Protein AF-A0A853K6X9-F1 (afdb_monomer_lite)

pLDDT: mean 86.16, std 11.45, range [42.16, 96.5]

Radius of gyration: 13.15 Å; chains: 1; bounding box: 27×31×33 Å

Secondary structure (DSSP, 8-state):
-HHHHHHHHHHHHHHHHHHHHTTHHHHHTS-HHHHHHHHHHHHHHHHHHHHHTTSSSSPPPPP-TTTS-HHHHHHHHHHHHS-TT--

Structure (mmCIF, N/CA/C/O backbone):
data_AF-A0A853K6X9-F1
#
_entry.id   AF-A0A853K6X9-F1
#
loop_
_atom_site.group_PDB
_atom_site.id
_atom_site.type_symbol
_atom_site.label_atom_id
_atom_site.label_alt_id
_atom_site.label_comp_id
_atom_site.label_asym_id
_atom_site.label_entity_id
_atom_site.label_seq_id
_atom_site.pdbx_PDB_ins_code
_atom_site.Cartn_x
_atom_site.Cartn_y
_atom_site.Cartn_z
_atom_site.occupancy
_atom_site.B_iso_or_equiv
_atom_site.auth_seq_id
_atom_site.auth_comp_id
_atom_site.auth_asym_id
_atom_site.auth_atom_id
_atom_site.pdbx_PDB_model_num
ATOM 1 N N . MET A 1 1 ? -11.892 -6.245 8.737 1.00 61.22 1 MET A N 1
ATOM 2 C CA . MET A 1 1 ? -12.440 -4.890 8.497 1.00 61.22 1 MET A CA 1
ATOM 3 C C . MET A 1 1 ? -11.311 -3.874 8.586 1.00 61.22 1 MET A C 1
ATOM 5 O O . MET A 1 1 ? -11.083 -3.141 7.637 1.00 61.22 1 MET A O 1
ATOM 9 N N . ASP A 1 2 ? -10.532 -3.967 9.655 1.00 75.00 2 ASP A N 1
ATOM 10 C CA . ASP A 1 2 ? -9.391 -3.122 10.014 1.00 75.00 2 ASP A CA 1
ATOM 11 C C . ASP A 1 2 ? -8.334 -2.988 8.902 1.00 75.00 2 ASP A C 1
ATOM 13 O O . ASP A 1 2 ? -8.030 -1.878 8.474 1.00 75.00 2 ASP A O 1
ATOM 17 N N . GLN A 1 3 ? -7.893 -4.104 8.307 1.00 75.75 3 GLN A N 1
ATOM 18 C CA . GLN A 1 3 ? -6.946 -4.086 7.179 1.00 75.75 3 GLN A CA 1
ATOM 19 C C . GLN A 1 3 ? -7.467 -3.363 5.935 1.00 75.75 3 GLN A C 1
ATOM 21 O O . GLN A 1 3 ? -6.700 -2.706 5.232 1.00 75.75 3 GLN A O 1
ATOM 26 N N . LYS A 1 4 ? -8.777 -3.431 5.666 1.00 83.62 4 LYS A N 1
ATOM 27 C CA . LYS A 1 4 ? -9.367 -2.729 4.519 1.00 83.62 4 LYS A CA 1
ATOM 28 C C . LYS A 1 4 ? -9.303 -1.209 4.709 1.00 83.62 4 LYS A C 1
ATOM 30 O O . LYS A 1 4 ? -9.102 -0.500 3.728 1.00 83.62 4 LYS A O 1
ATOM 35 N N . LEU A 1 5 ? -9.420 -0.720 5.949 1.00 86.12 5 LEU A N 1
ATOM 36 C CA . LEU A 1 5 ? -9.361 0.710 6.259 1.00 86.12 5 LEU A CA 1
ATOM 37 C C . LEU A 1 5 ? -7.945 1.276 6.085 1.00 86.12 5 LEU A C 1
ATOM 39 O O . LEU A 1 5 ? -7.775 2.254 5.359 1.00 86.12 5 LEU A O 1
ATOM 43 N N . SER A 1 6 ? -6.928 0.647 6.684 1.00 86.56 6 SER A N 1
ATOM 44 C CA . SER A 1 6 ? -5.531 1.100 6.564 1.00 86.56 6 SER A CA 1
ATOM 45 C C . SER A 1 6 ? -5.075 1.145 5.105 1.00 86.56 6 SER A C 1
ATOM 47 O O . SER A 1 6 ? -4.504 2.135 4.652 1.00 86.56 6 SER A O 1
ATOM 49 N N . VAL A 1 7 ? 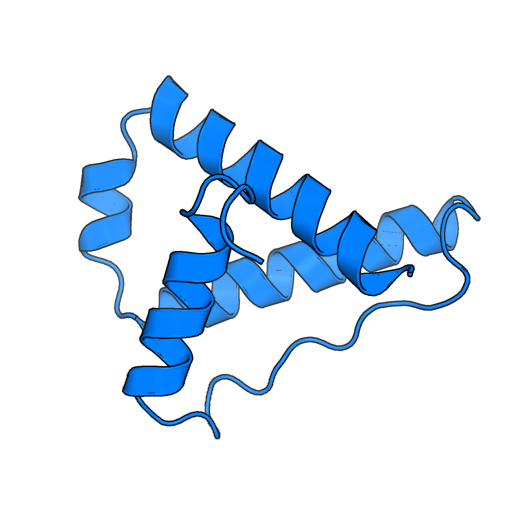-5.412 0.108 4.336 1.00 86.88 7 VAL A N 1
ATOM 50 C CA . VAL A 1 7 ? -5.149 0.045 2.894 1.00 86.88 7 VAL A CA 1
ATOM 51 C C . VAL A 1 7 ? -5.858 1.167 2.131 1.00 86.88 7 VAL A C 1
ATOM 53 O O . VAL A 1 7 ? -5.242 1.792 1.270 1.00 86.88 7 VAL A O 1
ATOM 56 N N . ALA A 1 8 ? -7.136 1.435 2.416 1.00 87.62 8 ALA A N 1
ATOM 57 C CA . ALA A 1 8 ? -7.891 2.485 1.728 1.00 87.62 8 ALA A CA 1
ATOM 58 C C . ALA A 1 8 ? -7.304 3.885 1.982 1.00 87.62 8 ALA A C 1
ATOM 60 O O . ALA A 1 8 ? -7.243 4.713 1.068 1.00 87.62 8 ALA A O 1
ATOM 61 N N . ILE A 1 9 ? -6.819 4.134 3.201 1.00 88.25 9 ILE A N 1
ATOM 62 C CA . ILE A 1 9 ? -6.132 5.379 3.561 1.00 88.25 9 ILE A CA 1
ATOM 63 C C . ILE A 1 9 ? -4.812 5.499 2.796 1.00 88.25 9 ILE A C 1
ATOM 65 O O . ILE A 1 9 ? -4.592 6.506 2.124 1.00 88.25 9 ILE A O 1
ATOM 69 N N . VAL A 1 10 ? -3.968 4.461 2.821 1.00 90.38 10 VAL A N 1
ATOM 70 C CA . VAL A 1 10 ? -2.695 4.454 2.079 1.00 90.38 10 VAL A CA 1
ATOM 71 C C . VAL A 1 10 ? -2.917 4.656 0.586 1.00 90.38 10 VAL A C 1
ATOM 73 O O . VAL A 1 10 ? -2.229 5.469 -0.023 1.00 90.38 10 VAL A O 1
ATOM 76 N N . ARG A 1 11 ? -3.915 3.989 -0.002 1.00 89.19 11 ARG A N 1
ATOM 77 C CA . ARG A 1 11 ? -4.306 4.176 -1.406 1.00 89.19 11 ARG A CA 1
ATOM 78 C C . ARG A 1 11 ? -4.647 5.637 -1.710 1.00 89.19 11 ARG A C 1
ATOM 80 O O . ARG A 1 11 ? -4.217 6.170 -2.730 1.00 89.19 11 ARG A O 1
ATOM 87 N N . SER A 1 12 ? -5.415 6.277 -0.832 1.00 87.44 12 SER A N 1
ATOM 88 C CA . SER A 1 12 ? -5.831 7.674 -1.000 1.00 87.44 12 SER A CA 1
ATOM 89 C C . SER A 1 12 ? -4.634 8.627 -0.937 1.00 87.44 12 SER A C 1
ATOM 91 O O . SER A 1 12 ? -4.492 9.480 -1.808 1.00 87.44 12 SER A O 1
ATOM 93 N N . ILE A 1 13 ? -3.735 8.429 0.034 1.00 86.88 13 ILE A N 1
ATOM 94 C CA . ILE A 1 13 ? -2.496 9.210 0.180 1.00 86.88 13 ILE A CA 1
ATOM 95 C C . ILE A 1 13 ? -1.580 9.008 -1.029 1.00 86.88 13 ILE A C 1
ATOM 97 O O . ILE A 1 13 ? -1.080 9.977 -1.593 1.00 86.88 13 ILE A O 1
ATOM 101 N N . TYR A 1 14 ? -1.379 7.757 -1.445 1.00 86.81 14 TYR A N 1
ATOM 102 C CA . TYR A 1 14 ? -0.553 7.416 -2.597 1.00 86.81 14 TYR A CA 1
ATOM 103 C C . TYR A 1 14 ? -1.036 8.148 -3.850 1.00 86.81 14 TYR A C 1
ATOM 105 O O . TYR A 1 14 ? -0.264 8.867 -4.475 1.00 86.81 14 TYR A O 1
ATOM 113 N N . ARG A 1 15 ? -2.328 8.052 -4.176 1.00 84.38 15 ARG A N 1
ATOM 114 C CA . ARG A 1 15 ? -2.913 8.743 -5.334 1.00 84.38 15 ARG A CA 1
ATOM 115 C C . ARG A 1 15 ? -2.745 10.254 -5.269 1.00 84.38 15 ARG A C 1
ATOM 117 O O . ARG A 1 15 ? -2.398 10.865 -6.277 1.00 84.38 15 ARG A O 1
ATOM 124 N N . ASP A 1 16 ? -2.978 10.841 -4.100 1.00 85.06 16 ASP A N 1
ATOM 125 C CA . ASP A 1 16 ? -2.843 12.278 -3.888 1.00 85.06 16 ASP A CA 1
ATOM 126 C C . ASP A 1 16 ? -1.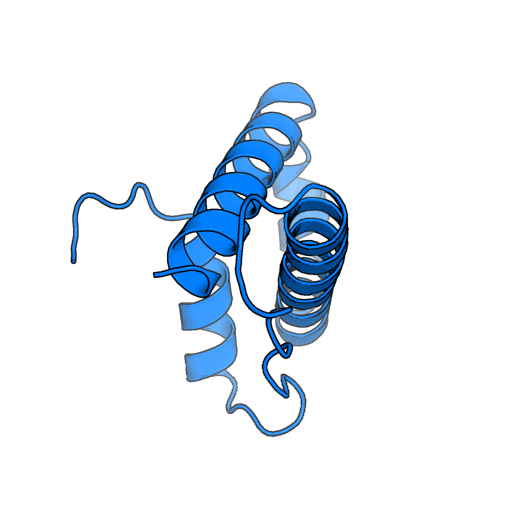399 12.745 -4.130 1.00 85.06 16 ASP A C 1
ATOM 128 O O . ASP A 1 16 ? -1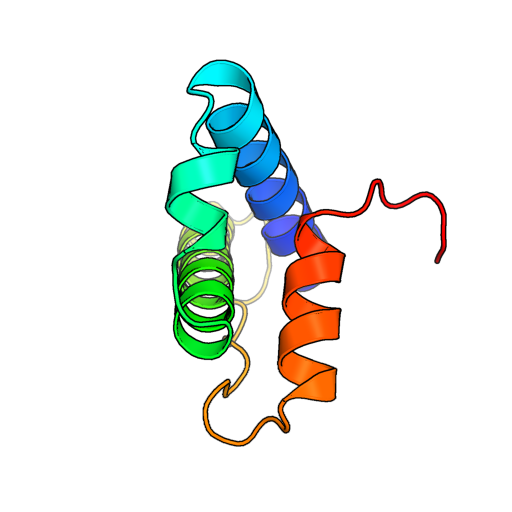.173 13.664 -4.913 1.00 85.06 16 ASP A O 1
ATOM 132 N N . ILE A 1 17 ? -0.411 12.051 -3.555 1.00 81.75 17 ILE A N 1
ATOM 133 C CA . ILE A 1 17 ? 1.014 12.362 -3.736 1.00 81.75 17 ILE A CA 1
ATOM 134 C C . ILE A 1 17 ? 1.430 12.210 -5.201 1.00 81.75 17 ILE A C 1
ATOM 136 O O . ILE A 1 17 ? 2.070 13.098 -5.766 1.00 81.75 17 ILE A O 1
ATOM 140 N N . MET A 1 18 ? 1.065 11.091 -5.823 1.00 81.38 18 MET A N 1
ATOM 141 C CA . MET A 1 18 ? 1.457 10.787 -7.196 1.00 81.38 18 MET A CA 1
ATOM 142 C C . MET A 1 18 ? 0.874 11.814 -8.171 1.00 81.38 18 MET A C 1
ATOM 144 O O . MET A 1 18 ? 1.622 12.418 -8.940 1.00 81.38 18 MET A O 1
ATOM 148 N N . SER A 1 19 ? -0.420 12.118 -8.029 1.00 79.31 19 SER A N 1
ATOM 149 C CA . SER A 1 19 ? -1.121 13.098 -8.858 1.00 79.31 19 SER A CA 1
ATOM 150 C C . SER A 1 19 ? -0.645 14.535 -8.628 1.00 79.31 19 SER A C 1
ATOM 152 O O . SER A 1 19 ? -0.425 15.260 -9.597 1.00 79.31 19 SER A O 1
ATOM 154 N N . ARG A 1 20 ? -0.471 14.973 -7.372 1.00 79.94 20 ARG A N 1
ATOM 155 C CA . ARG A 1 20 ? -0.107 16.369 -7.067 1.00 79.94 20 ARG A CA 1
ATOM 156 C C . ARG A 1 20 ? 1.327 16.707 -7.429 1.00 79.94 20 ARG A C 1
ATOM 158 O O . ARG A 1 20 ? 1.593 17.831 -7.845 1.00 79.94 20 ARG A O 1
ATOM 165 N N . TYR A 1 21 ? 2.244 15.767 -7.229 1.00 79.12 21 TYR A N 1
ATOM 166 C CA . TYR A 1 21 ? 3.674 16.017 -7.394 1.00 79.12 21 TYR A CA 1
ATOM 167 C C . TYR A 1 21 ? 4.239 15.438 -8.695 1.00 79.12 21 TYR A C 1
ATOM 169 O O . TYR A 1 21 ? 5.441 15.547 -8.929 1.00 79.12 21 TYR A O 1
ATOM 177 N N . GLY A 1 22 ? 3.401 14.828 -9.544 1.00 74.38 22 GLY A N 1
ATOM 178 C CA . GLY A 1 22 ? 3.829 14.226 -10.810 1.00 74.38 22 GLY A CA 1
ATOM 179 C C . GLY A 1 22 ? 4.888 13.139 -10.615 1.00 74.38 22 GLY A C 1
ATOM 180 O O . GLY A 1 22 ? 5.748 12.932 -11.472 1.00 74.38 22 GLY A O 1
ATOM 181 N N . LEU A 1 23 ? 4.863 12.466 -9.460 1.00 78.88 23 LEU A N 1
ATOM 182 C CA . LEU A 1 23 ? 5.867 11.470 -9.086 1.00 78.88 23 LEU A CA 1
ATOM 183 C C . LEU A 1 23 ? 5.657 10.129 -9.793 1.00 78.88 23 LEU A C 1
ATOM 185 O O . LEU A 1 23 ? 6.495 9.240 -9.646 1.00 78.88 23 LEU A O 1
ATOM 189 N N . ASP A 1 24 ? 4.606 10.004 -10.607 1.00 76.75 24 ASP A N 1
ATOM 190 C CA . ASP A 1 24 ? 4.311 8.846 -11.452 1.00 76.75 24 ASP A CA 1
ATOM 191 C C . ASP A 1 24 ? 5.554 8.346 -12.189 1.00 76.75 24 ASP A C 1
ATOM 193 O O . ASP A 1 24 ? 5.938 7.188 -12.040 1.00 76.75 24 ASP A O 1
ATOM 197 N N . GLY A 1 25 ? 6.255 9.231 -12.902 1.00 72.94 25 GLY A N 1
ATOM 198 C CA . GLY A 1 25 ? 7.444 8.858 -13.672 1.00 72.94 25 GLY A CA 1
ATOM 199 C C . GLY A 1 25 ? 8.610 8.370 -12.807 1.00 72.94 25 GLY A C 1
ATOM 200 O O . GLY A 1 25 ? 9.276 7.398 -13.161 1.00 72.94 25 GLY A O 1
ATOM 201 N N . TYR A 1 26 ? 8.848 9.003 -11.654 1.00 77.88 26 TYR A N 1
ATOM 202 C CA . TYR A 1 26 ? 9.903 8.575 -10.731 1.00 77.88 26 TYR A CA 1
ATOM 203 C C . TYR A 1 26 ? 9.574 7.215 -10.122 1.00 77.88 26 TYR A C 1
ATOM 205 O O . TYR A 1 26 ? 10.404 6.305 -10.124 1.00 77.88 26 TYR A O 1
ATOM 213 N N . PHE A 1 27 ? 8.338 7.061 -9.652 1.00 78.06 27 PHE A N 1
ATOM 214 C CA . PHE A 1 27 ? 7.898 5.833 -9.025 1.00 78.06 27 PHE A CA 1
ATOM 215 C C . PHE A 1 27 ? 7.930 4.689 -10.028 1.00 78.06 27 PHE A C 1
ATOM 217 O O . PHE A 1 27 ? 8.420 3.630 -9.669 1.00 78.06 27 PHE A O 1
ATOM 224 N N . GLN A 1 28 ? 7.527 4.885 -11.292 1.00 76.44 28 GLN A N 1
ATOM 225 C CA . GLN A 1 28 ? 7.580 3.845 -12.329 1.00 76.44 28 GLN A CA 1
ATOM 226 C C . GLN A 1 28 ? 8.969 3.206 -12.490 1.00 76.44 28 GLN A C 1
ATOM 228 O O . GLN A 1 28 ? 9.039 1.997 -12.710 1.00 76.44 28 GLN A O 1
ATOM 233 N N . ASN A 1 29 ? 10.052 3.952 -12.257 1.00 84.69 29 ASN A N 1
ATOM 234 C CA . ASN A 1 29 ? 11.425 3.448 -12.364 1.00 84.69 29 ASN A CA 1
ATOM 235 C C . ASN A 1 29 ? 11.908 2.646 -11.141 1.00 84.69 29 ASN A C 1
ATOM 237 O O . ASN A 1 29 ? 12.964 2.016 -11.196 1.00 84.69 29 ASN A O 1
ATOM 241 N N . ILE A 1 30 ? 11.157 2.640 -10.037 1.00 88.94 30 ILE A N 1
ATOM 242 C CA . ILE A 1 30 ? 11.482 1.828 -8.859 1.00 88.94 30 ILE A CA 1
ATOM 243 C C . ILE A 1 30 ? 11.202 0.343 -9.174 1.00 88.94 30 ILE A C 1
ATOM 245 O O . ILE A 1 30 ? 10.139 0.025 -9.724 1.00 88.94 30 ILE A O 1
ATOM 249 N N . PRO A 1 31 ? 12.095 -0.595 -8.794 1.00 92.50 31 PRO A N 1
ATOM 250 C CA . PRO A 1 31 ? 11.843 -2.025 -8.948 1.00 92.50 31 PRO A CA 1
ATOM 251 C C . PRO A 1 31 ? 10.513 -2.453 -8.297 1.00 92.50 31 PRO A C 1
ATOM 253 O O . PRO A 1 31 ? 10.221 -2.002 -7.186 1.00 92.50 31 PRO A O 1
ATOM 256 N N . PRO A 1 32 ? 9.718 -3.348 -8.919 1.00 92.06 32 PRO A N 1
ATOM 257 C CA . PRO A 1 32 ? 8.398 -3.735 -8.412 1.00 92.06 32 PRO A CA 1
ATOM 258 C C . PRO A 1 32 ? 8.392 -4.176 -6.944 1.00 92.06 32 PRO A C 1
ATOM 260 O O . PRO A 1 32 ? 7.624 -3.647 -6.146 1.00 92.06 32 PRO A O 1
ATOM 263 N N . ARG A 1 33 ? 9.312 -5.058 -6.538 1.00 94.38 33 ARG A N 1
ATOM 264 C CA . ARG A 1 33 ? 9.405 -5.495 -5.133 1.00 94.38 33 ARG A CA 1
ATOM 265 C C . ARG A 1 33 ? 9.663 -4.340 -4.169 1.00 94.38 33 ARG A C 1
ATOM 267 O O . ARG A 1 33 ? 9.056 -4.278 -3.106 1.00 94.38 33 ARG A O 1
ATOM 274 N N . SER A 1 34 ? 10.503 -3.383 -4.554 1.00 93.56 34 SER A N 1
ATOM 275 C CA . SER A 1 34 ? 10.751 -2.194 -3.737 1.00 93.56 34 SER A CA 1
ATOM 276 C C . SER A 1 34 ? 9.497 -1.322 -3.614 1.00 93.56 34 SER A C 1
ATOM 278 O O . SER A 1 34 ? 9.207 -0.850 -2.518 1.00 93.56 34 SER A O 1
ATOM 280 N N . LYS A 1 35 ? 8.714 -1.158 -4.692 1.00 91.56 35 LYS A N 1
ATOM 281 C CA . LYS A 1 35 ? 7.419 -0.450 -4.647 1.00 91.56 35 LYS A CA 1
ATOM 282 C C . LYS A 1 35 ? 6.440 -1.128 -3.693 1.00 91.56 35 LYS A C 1
ATOM 284 O O . LYS A 1 35 ? 5.888 -0.464 -2.822 1.00 91.56 35 LYS A O 1
ATOM 289 N N . ALA A 1 36 ? 6.243 -2.437 -3.849 1.00 93.00 36 ALA A N 1
ATOM 290 C CA . ALA A 1 36 ? 5.336 -3.206 -3.004 1.00 93.00 36 ALA A CA 1
ATOM 291 C C . ALA A 1 36 ? 5.749 -3.119 -1.529 1.00 93.00 36 ALA A C 1
ATOM 293 O O . ALA A 1 36 ? 4.908 -2.846 -0.682 1.00 93.00 36 ALA A O 1
ATOM 294 N N . ARG A 1 37 ? 7.051 -3.228 -1.227 1.00 94.06 37 ARG A N 1
ATOM 295 C CA . ARG A 1 37 ? 7.561 -3.087 0.143 1.00 94.06 37 ARG A CA 1
ATOM 296 C C . ARG A 1 37 ? 7.243 -1.716 0.740 1.00 94.06 37 ARG A C 1
ATOM 298 O O . ARG A 1 37 ? 6.767 -1.657 1.865 1.00 94.06 37 ARG A O 1
ATOM 305 N N . ILE A 1 38 ? 7.456 -0.631 -0.010 1.00 91.81 38 ILE A N 1
ATOM 306 C CA . ILE A 1 38 ? 7.119 0.730 0.445 1.00 91.81 38 ILE A CA 1
ATOM 307 C C . ILE A 1 38 ? 5.630 0.829 0.797 1.00 91.81 38 ILE A C 1
ATOM 309 O O . ILE A 1 38 ? 5.284 1.335 1.863 1.00 91.81 38 ILE A O 1
ATOM 313 N N . LEU A 1 39 ? 4.759 0.321 -0.078 1.00 92.19 39 LEU A N 1
ATOM 314 C CA . LEU A 1 39 ? 3.311 0.372 0.117 1.00 92.19 39 LEU A CA 1
ATOM 315 C C . LEU A 1 39 ? 2.869 -0.455 1.334 1.00 92.19 39 LEU A C 1
ATOM 317 O O . LEU A 1 39 ? 2.085 0.037 2.143 1.00 92.19 39 LEU A O 1
ATOM 321 N N . GLU A 1 40 ? 3.412 -1.661 1.522 1.00 94.00 40 GLU A N 1
ATOM 322 C CA . GLU A 1 40 ? 3.138 -2.487 2.707 1.00 94.00 40 GLU A CA 1
ATOM 323 C C . GLU A 1 40 ? 3.632 -1.826 3.999 1.00 94.00 40 GLU A C 1
ATOM 325 O O . GLU A 1 40 ? 2.903 -1.792 4.990 1.00 94.00 40 GLU A O 1
ATOM 330 N N . THR A 1 41 ? 4.823 -1.220 3.987 1.00 94.19 41 THR A N 1
ATOM 331 C CA . THR A 1 41 ? 5.327 -0.449 5.132 1.00 94.19 41 THR A CA 1
ATOM 332 C C . THR A 1 41 ? 4.396 0.713 5.474 1.00 94.19 41 THR A C 1
ATOM 334 O O . THR A 1 41 ? 4.120 0.958 6.645 1.00 94.19 41 THR A O 1
ATOM 337 N N . TRP A 1 42 ? 3.864 1.425 4.478 1.00 93.88 42 TRP A N 1
ATOM 338 C CA . TRP A 1 42 ? 2.898 2.497 4.729 1.00 93.88 42 TRP A CA 1
ATOM 339 C C . TRP A 1 42 ? 1.595 1.969 5.332 1.00 93.88 42 TRP A C 1
ATOM 341 O O . TRP A 1 42 ? 1.050 2.603 6.234 1.00 93.88 42 TRP A O 1
ATOM 351 N N . VAL A 1 43 ? 1.108 0.807 4.881 1.00 94.06 43 VAL A N 1
ATOM 352 C CA . VAL A 1 43 ? -0.082 0.162 5.464 1.00 94.06 43 VAL A CA 1
ATOM 353 C C . VAL A 1 43 ? 0.150 -0.171 6.928 1.00 94.06 43 VAL A C 1
ATOM 355 O O . VAL A 1 43 ? -0.708 0.146 7.755 1.00 94.06 43 VAL A O 1
ATOM 358 N N . GLN A 1 44 ? 1.307 -0.746 7.253 1.00 95.00 44 GLN A N 1
ATOM 359 C CA . GLN A 1 44 ? 1.677 -1.058 8.627 1.00 95.00 44 GLN A CA 1
ATOM 360 C C . GLN A 1 44 ? 1.709 0.209 9.491 1.00 95.00 44 GLN A C 1
ATOM 362 O O . GLN A 1 44 ? 0.975 0.275 10.476 1.00 95.00 44 GLN A O 1
ATOM 367 N N . LEU A 1 45 ? 2.448 1.246 9.076 1.00 95.00 45 LEU A N 1
ATOM 368 C CA . LEU A 1 45 ? 2.557 2.517 9.807 1.00 95.00 45 LEU A CA 1
ATOM 369 C C . LEU A 1 45 ? 1.189 3.168 10.056 1.00 95.00 45 LEU A C 1
ATOM 371 O O . LEU A 1 45 ? 0.885 3.583 11.172 1.00 95.00 45 LEU A O 1
ATOM 375 N N . VAL A 1 46 ? 0.329 3.224 9.034 1.00 94.81 46 VAL A N 1
ATOM 376 C CA . VAL A 1 46 ? -1.033 3.756 9.187 1.00 94.81 46 VAL A CA 1
ATOM 377 C C . VAL A 1 46 ? -1.843 2.896 10.154 1.00 94.81 46 VAL A C 1
ATOM 379 O O . VAL A 1 46 ? -2.569 3.431 10.988 1.00 94.81 46 VAL A O 1
ATOM 382 N N . SER A 1 47 ? -1.736 1.569 10.071 1.00 94.88 47 SER A N 1
ATOM 383 C CA . SER A 1 47 ? -2.460 0.676 10.978 1.00 94.88 47 SER A CA 1
ATOM 384 C C . SER A 1 47 ? -2.013 0.827 12.437 1.00 94.88 47 SER A C 1
ATOM 386 O O . SER A 1 47 ? -2.862 0.822 13.324 1.00 94.88 47 SER A O 1
ATOM 388 N N . GLU A 1 48 ? -0.722 1.049 12.695 1.00 96.19 48 GLU A N 1
ATOM 389 C CA . GLU A 1 48 ? -0.201 1.303 14.041 1.00 96.19 48 GLU A CA 1
ATOM 390 C C . GLU A 1 48 ? -0.803 2.576 14.642 1.00 96.19 48 GLU A C 1
ATOM 392 O O . GLU A 1 48 ? -1.259 2.563 15.786 1.00 96.19 48 GLU A O 1
ATOM 397 N N . GLU A 1 49 ? -0.869 3.663 13.872 1.00 96.19 49 GLU A N 1
ATOM 398 C CA . GLU A 1 49 ? -1.470 4.921 14.332 1.00 96.19 49 GLU A CA 1
ATOM 399 C C . GLU A 1 49 ? -2.985 4.796 14.554 1.00 96.19 49 GLU A C 1
ATOM 401 O O . GLU A 1 49 ? -3.520 5.246 15.574 1.00 96.19 49 GLU A O 1
ATOM 406 N N . LEU A 1 50 ? -3.695 4.108 13.655 1.00 94.31 50 LEU A N 1
ATOM 407 C CA . LEU A 1 50 ? -5.124 3.836 13.828 1.00 94.31 50 LEU A CA 1
ATOM 408 C C . LEU A 1 50 ? -5.393 2.971 15.060 1.00 94.31 50 LEU A C 1
ATOM 410 O O . LEU A 1 50 ? -6.362 3.217 15.778 1.00 94.31 50 LEU A O 1
ATOM 414 N N . HIS A 1 51 ? -4.531 1.995 15.337 1.00 95.31 51 HIS A N 1
ATOM 415 C CA . HIS A 1 51 ? -4.657 1.154 16.516 1.00 95.31 51 HIS A CA 1
ATOM 416 C C . HIS A 1 51 ? -4.418 1.950 17.804 1.00 95.31 51 HIS A C 1
ATOM 418 O O . HIS A 1 51 ? -5.243 1.897 18.715 1.00 95.31 51 HIS A O 1
ATOM 424 N N . LYS A 1 52 ? -3.357 2.770 17.858 1.00 95.62 52 LYS A N 1
ATOM 425 C CA . LYS A 1 52 ? -3.077 3.667 18.998 1.00 95.62 52 LYS A CA 1
ATOM 426 C C . LYS A 1 52 ? -4.242 4.612 19.298 1.00 95.62 52 LYS A C 1
ATOM 428 O O . LYS A 1 52 ? -4.501 4.918 20.458 1.00 95.62 52 LYS A O 1
ATOM 433 N N . SER A 1 53 ? -4.948 5.063 18.261 1.00 94.75 53 SER A N 1
ATOM 434 C CA . SER A 1 53 ? -6.126 5.933 18.388 1.00 94.75 53 SER A CA 1
ATOM 435 C C . SER A 1 53 ? -7.436 5.190 18.708 1.00 94.75 53 SER A C 1
ATOM 437 O O . SER A 1 53 ? -8.466 5.831 18.905 1.00 94.75 53 SER A O 1
ATOM 439 N N . GLY A 1 54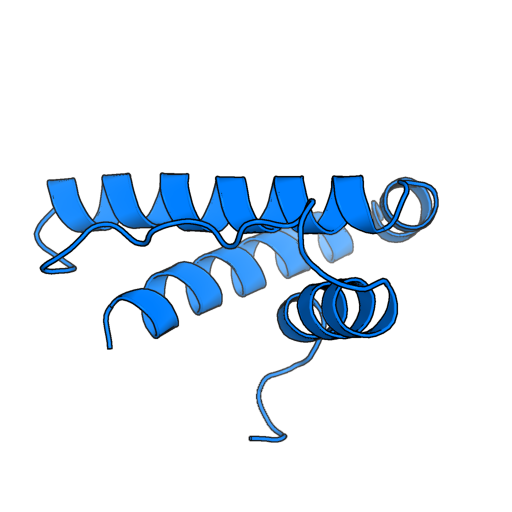 ? -7.415 3.853 18.772 1.00 93.81 54 GLY A N 1
ATOM 440 C CA . GLY A 1 54 ? -8.582 3.016 19.065 1.00 93.81 54 GLY A CA 1
ATOM 441 C C . GLY A 1 54 ? -9.560 2.841 17.898 1.00 93.81 54 GLY A C 1
ATOM 442 O O . GLY A 1 54 ? -10.651 2.313 18.097 1.00 93.81 54 GLY A O 1
ATOM 443 N N . VAL A 1 55 ? -9.194 3.271 16.685 1.00 94.56 55 VAL A N 1
ATOM 444 C CA . VAL A 1 55 ? -10.045 3.163 15.485 1.00 94.56 55 VAL A CA 1
ATOM 445 C C . VAL A 1 55 ? -10.101 1.728 14.960 1.00 94.56 55 VAL A C 1
ATOM 447 O O . VAL A 1 55 ? -11.140 1.298 14.461 1.00 94.56 55 VAL A O 1
ATOM 450 N N . ILE A 1 56 ? -8.998 0.983 15.077 1.00 91.62 56 ILE A N 1
ATOM 451 C CA . ILE A 1 56 ? -8.932 -0.437 14.717 1.00 91.62 56 ILE A CA 1
ATOM 452 C C . ILE A 1 56 ? -8.451 -1.286 15.890 1.00 91.62 56 ILE A C 1
ATOM 454 O O . ILE A 1 56 ? -7.655 -0.853 16.724 1.00 91.62 56 ILE A O 1
ATOM 458 N N . SER A 1 57 ? -8.927 -2.525 15.934 1.00 92.25 57 SER A N 1
ATOM 459 C CA . SER A 1 57 ? -8.658 -3.459 17.025 1.00 92.25 57 SER A CA 1
ATOM 460 C C . SER A 1 57 ? -7.266 -4.079 16.960 1.00 92.25 57 SER A C 1
ATOM 462 O O . SER A 1 57 ? -6.712 -4.409 18.003 1.00 92.25 57 SER A O 1
ATOM 464 N N . ASN A 1 58 ? -6.694 -4.215 15.761 1.00 92.00 58 ASN A N 1
ATOM 465 C CA 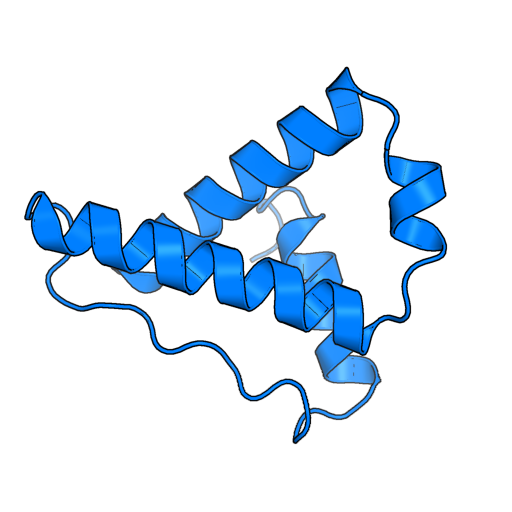. ASN A 1 58 ? -5.406 -4.869 15.545 1.00 92.00 58 ASN A CA 1
ATOM 466 C C . ASN A 1 58 ? -4.555 -4.116 14.519 1.00 92.00 58 ASN A C 1
ATOM 468 O O . ASN A 1 58 ? -5.078 -3.552 13.556 1.00 92.00 58 ASN A O 1
ATOM 472 N N . VAL A 1 59 ? -3.237 -4.169 14.710 1.00 92.25 59 VAL A N 1
ATOM 473 C CA . VAL A 1 59 ? -2.245 -3.704 13.734 1.00 92.25 59 VAL A CA 1
ATOM 474 C C . VAL A 1 59 ? -2.230 -4.661 12.541 1.00 92.25 59 VAL A C 1
ATOM 476 O O . VAL A 1 59 ? -2.394 -5.871 12.696 1.00 92.25 59 VAL A O 1
ATOM 479 N N . CYS A 1 60 ? -2.081 -4.118 11.336 1.00 89.81 60 CYS A N 1
ATOM 480 C CA . CYS A 1 60 ? -1.960 -4.929 10.133 1.00 89.81 60 CYS A CA 1
ATOM 481 C C . CYS A 1 60 ? -0.528 -5.407 9.959 1.00 89.81 60 CYS A C 1
ATOM 483 O O . CYS A 1 60 ? 0.388 -4.594 9.845 1.00 89.81 60 CYS A O 1
ATOM 485 N N . GLU A 1 61 ? -0.369 -6.720 9.850 1.00 88.31 61 GLU A N 1
ATOM 486 C CA . GLU A 1 61 ? 0.896 -7.319 9.450 1.00 88.31 61 GLU A CA 1
ATO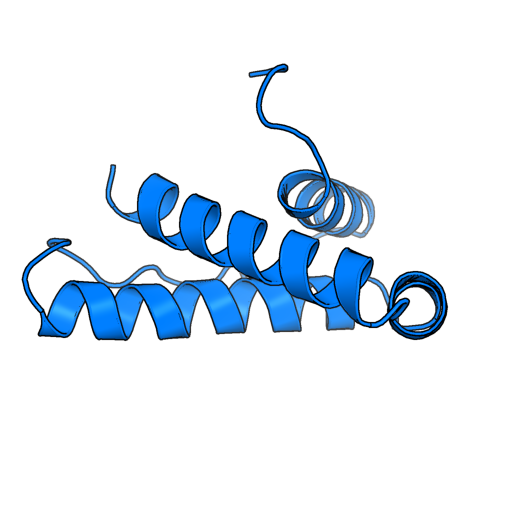M 487 C C . GLU A 1 61 ? 1.142 -7.067 7.951 1.00 88.31 61 GLU A C 1
ATOM 489 O O . GLU A 1 61 ? 0.234 -7.291 7.136 1.00 88.31 61 GLU A O 1
ATOM 494 N N . PRO A 1 62 ? 2.335 -6.585 7.568 1.00 88.62 62 PRO A N 1
ATOM 495 C CA . PRO A 1 62 ? 2.687 -6.380 6.170 1.00 88.62 62 PRO A CA 1
ATOM 496 C C . PRO A 1 62 ? 2.835 -7.721 5.442 1.00 88.62 62 PRO A C 1
ATOM 498 O O . PRO A 1 62 ? 3.290 -8.715 6.012 1.00 88.62 62 PRO A O 1
ATOM 501 N N . LEU A 1 63 ? 2.501 -7.749 4.150 1.00 90.31 63 LEU A N 1
ATOM 502 C CA . LEU A 1 63 ? 2.773 -8.926 3.322 1.00 90.31 63 LEU A CA 1
ATOM 503 C C . LEU A 1 63 ? 4.284 -9.145 3.145 1.00 90.31 63 LEU A C 1
ATOM 505 O O . LEU A 1 63 ? 5.050 -8.195 2.956 1.00 90.31 63 LEU A O 1
ATOM 509 N N . ASN A 1 64 ? 4.711 -10.412 3.134 1.00 91.94 64 ASN A N 1
ATOM 510 C CA . ASN A 1 64 ? 6.100 -10.773 2.860 1.00 91.94 64 ASN A CA 1
ATOM 511 C C . ASN A 1 64 ? 6.401 -10.704 1.355 1.00 91.94 64 ASN A C 1
ATOM 513 O O . ASN A 1 64 ? 6.327 -11.694 0.632 1.00 91.94 64 ASN A O 1
ATOM 517 N N . VAL A 1 65 ? 6.761 -9.509 0.888 1.00 93.06 65 VAL A N 1
ATOM 518 C CA . VAL A 1 65 ? 7.033 -9.217 -0.530 1.00 93.06 65 VAL A CA 1
ATOM 519 C C . VAL A 1 65 ? 8.164 -10.068 -1.125 1.00 93.06 65 VAL A C 1
ATOM 521 O O . VAL A 1 65 ? 8.191 -10.291 -2.336 1.00 93.06 65 VAL A O 1
ATOM 524 N N . ASP A 1 66 ? 9.105 -10.544 -0.307 1.00 90.19 66 ASP A N 1
ATOM 525 C CA . ASP A 1 66 ? 10.243 -11.335 -0.790 1.00 90.19 66 ASP A CA 1
ATOM 526 C C . ASP A 1 66 ? 9.858 -12.782 -1.131 1.00 90.19 66 ASP A C 1
ATOM 528 O O . ASP A 1 66 ? 10.484 -13.392 -1.999 1.00 90.19 66 ASP A O 1
ATOM 532 N N . GLU A 1 67 ? 8.797 -13.301 -0.509 1.00 93.38 67 GLU A N 1
ATOM 533 C CA . GLU A 1 67 ? 8.235 -14.628 -0.792 1.00 93.38 67 GLU A CA 1
ATOM 534 C C . GLU A 1 67 ? 7.200 -14.610 -1.926 1.00 93.38 67 GLU A C 1
ATOM 536 O O . GLU A 1 67 ? 6.847 -15.664 -2.451 1.00 93.38 67 GLU A O 1
ATOM 541 N N . MET A 1 68 ? 6.741 -13.424 -2.337 1.00 93.75 68 MET A N 1
ATOM 542 C CA . MET A 1 68 ? 5.792 -13.266 -3.437 1.00 93.75 68 MET A CA 1
ATOM 543 C C . MET A 1 68 ? 6.467 -13.476 -4.798 1.00 93.75 68 MET A C 1
ATOM 545 O O . MET A 1 68 ? 7.598 -13.023 -5.063 1.00 93.75 68 MET A O 1
ATOM 549 N N . ASP A 1 69 ? 5.732 -14.118 -5.704 1.00 96.50 69 ASP A N 1
ATOM 550 C CA . ASP A 1 69 ? 6.120 -14.151 -7.104 1.00 96.50 69 ASP A CA 1
ATOM 551 C C . ASP A 1 69 ? 5.957 -12.765 -7.756 1.00 96.50 69 ASP A C 1
ATOM 553 O O . ASP A 1 69 ? 5.392 -11.825 -7.192 1.00 96.50 69 ASP A O 1
ATOM 557 N N . LEU A 1 70 ? 6.531 -12.591 -8.948 1.00 94.00 70 LEU A N 1
ATOM 558 C CA . LEU A 1 70 ? 6.509 -11.286 -9.606 1.00 94.00 70 LEU A CA 1
ATOM 559 C C . LEU A 1 70 ? 5.095 -10.863 -10.039 1.00 94.00 70 LEU A C 1
ATOM 561 O O . LEU A 1 70 ? 4.824 -9.662 -10.060 1.00 94.00 70 LEU A O 1
ATOM 565 N N . ALA A 1 71 ? 4.223 -11.809 -10.393 1.00 94.50 71 ALA A N 1
ATOM 566 C CA . ALA A 1 71 ? 2.860 -11.504 -10.813 1.00 94.50 71 ALA A CA 1
ATOM 567 C C . ALA A 1 71 ? 2.052 -10.970 -9.624 1.00 94.50 71 ALA A C 1
ATOM 569 O O . ALA A 1 71 ? 1.497 -9.877 -9.713 1.00 94.50 71 ALA A O 1
ATOM 570 N N . ASP A 1 72 ? 2.130 -11.645 -8.478 1.00 94.94 72 ASP A N 1
ATOM 571 C CA . ASP A 1 72 ? 1.504 -11.225 -7.227 1.00 94.94 72 ASP A CA 1
ATOM 572 C C . ASP A 1 72 ? 2.014 -9.854 -6.766 1.00 94.94 72 ASP A C 1
ATOM 574 O O . ASP A 1 72 ? 1.249 -9.017 -6.283 1.00 94.94 72 ASP A O 1
ATOM 578 N N . VAL A 1 73 ? 3.314 -9.580 -6.929 1.00 94.88 73 VAL A N 1
ATOM 579 C CA . VAL A 1 73 ? 3.895 -8.261 -6.625 1.00 94.88 73 VAL A CA 1
ATOM 580 C C . VAL A 1 73 ? 3.281 -7.175 -7.508 1.00 94.88 73 VAL A C 1
ATOM 582 O O . VAL A 1 73 ? 2.964 -6.089 -7.018 1.00 94.88 73 VAL A O 1
ATOM 585 N N . ILE A 1 74 ? 3.117 -7.441 -8.805 1.00 92.69 74 ILE A N 1
ATOM 586 C CA . ILE A 1 74 ? 2.526 -6.488 -9.751 1.00 92.69 74 ILE A CA 1
ATOM 587 C C . ILE A 1 74 ? 1.050 -6.258 -9.424 1.00 92.69 74 ILE A C 1
ATOM 589 O O . ILE A 1 74 ? 0.628 -5.103 -9.323 1.00 92.69 74 ILE A O 1
ATOM 593 N N . ASP A 1 75 ? 0.289 -7.322 -9.184 1.00 92.75 75 ASP A N 1
ATOM 594 C CA . ASP A 1 75 ? -1.121 -7.235 -8.800 1.00 92.75 75 ASP A CA 1
ATOM 595 C C . ASP A 1 75 ? -1.289 -6.464 -7.497 1.00 92.75 75 ASP A C 1
ATOM 597 O O . ASP A 1 75 ? -2.157 -5.591 -7.379 1.00 92.75 75 ASP A O 1
ATOM 601 N N . ARG A 1 76 ? -0.387 -6.688 -6.537 1.00 91.62 76 ARG A N 1
ATOM 602 C CA . ARG A 1 76 ? -0.395 -5.950 -5.281 1.00 91.62 76 ARG A CA 1
ATOM 603 C C . ARG A 1 76 ? -0.141 -4.460 -5.479 1.00 91.62 76 ARG A C 1
ATOM 605 O O . ARG A 1 76 ? -0.822 -3.656 -4.850 1.00 91.62 76 ARG A O 1
ATOM 612 N N . ILE A 1 77 ? 0.780 -4.065 -6.357 1.00 90.88 77 ILE A N 1
ATOM 613 C CA . ILE A 1 77 ? 1.000 -2.647 -6.696 1.00 90.88 77 ILE A CA 1
ATOM 614 C C . ILE A 1 77 ? -0.245 -2.065 -7.377 1.00 90.88 77 ILE A C 1
ATOM 616 O O . ILE A 1 77 ? -0.713 -0.990 -6.999 1.00 90.88 77 ILE A O 1
ATOM 620 N N . ASN A 1 78 ? -0.822 -2.785 -8.340 1.00 88.75 78 ASN A N 1
ATOM 621 C CA . ASN A 1 78 ? -2.020 -2.355 -9.064 1.00 88.75 78 ASN A CA 1
ATOM 622 C C . ASN A 1 78 ? -3.229 -2.184 -8.140 1.00 88.75 78 ASN A C 1
ATOM 624 O O . ASN A 1 78 ? -4.048 -1.287 -8.343 1.00 88.75 78 ASN A O 1
ATOM 628 N N . TYR A 1 79 ? -3.317 -2.971 -7.072 1.00 88.62 79 TYR A N 1
ATOM 629 C CA . TYR A 1 79 ? -4.341 -2.824 -6.044 1.00 88.62 79 TYR A CA 1
ATOM 630 C C . TYR A 1 79 ? -4.276 -1.476 -5.293 1.00 88.62 79 TYR A C 1
ATOM 632 O O . TYR A 1 79 ? -5.300 -0.978 -4.816 1.00 88.62 79 TYR A O 1
ATOM 640 N N . PHE A 1 80 ? -3.107 -0.833 -5.206 1.00 85.69 80 PHE A N 1
ATOM 641 C CA . PHE A 1 80 ? -2.978 0.535 -4.679 1.00 85.69 80 PHE A CA 1
ATOM 642 C C . PHE A 1 80 ? -3.190 1.614 -5.751 1.00 85.69 80 PHE A C 1
ATOM 644 O O . PHE A 1 80 ? -3.509 2.756 -5.426 1.00 85.69 80 PHE A O 1
ATOM 651 N N . SER A 1 81 ? -3.067 1.263 -7.028 1.00 78.50 81 SER A N 1
ATOM 652 C CA . SER A 1 81 ? -3.259 2.193 -8.146 1.00 78.50 81 SER A CA 1
ATOM 653 C C . SER A 1 81 ? -4.699 2.222 -8.672 1.00 78.50 81 SER A C 1
ATOM 655 O O . SER A 1 81 ? -5.128 3.246 -9.201 1.00 78.50 81 SER A O 1
ATOM 657 N N . SER A 1 82 ? -5.471 1.146 -8.503 1.00 73.31 82 SER A N 1
ATOM 658 C CA . SER A 1 82 ? -6.850 1.000 -9.001 1.00 73.31 82 SER A CA 1
ATOM 659 C C . SER A 1 82 ? -7.877 1.788 -8.180 1.00 73.31 82 SER A C 1
ATOM 661 O O . SER A 1 82 ? -7.757 1.958 -6.963 1.00 73.31 82 SER A O 1
ATOM 663 N N . SER A 1 83 ? -8.878 2.349 -8.872 1.00 55.91 83 SER A N 1
ATOM 664 C CA . SER A 1 83 ? -10.080 2.915 -8.247 1.00 55.91 83 SER A CA 1
ATOM 665 C C . SER A 1 83 ? -10.902 1.703 -7.878 1.00 55.91 83 SER A C 1
ATOM 667 O O . SER A 1 83 ? -11.142 0.881 -8.750 1.00 55.91 83 SER A O 1
ATOM 669 N N . GLY A 1 84 ? -11.213 1.522 -6.599 1.00 53.97 84 GLY A N 1
ATOM 670 C CA . GLY A 1 84 ? -11.801 0.287 -6.075 1.00 53.97 84 GLY A CA 1
ATOM 671 C C . GLY A 1 84 ? -13.240 0.007 -6.522 1.00 53.97 84 GLY A C 1
ATOM 672 O O . GLY A 1 84 ? -14.042 -0.334 -5.665 1.00 53.97 84 GLY A O 1
ATOM 673 N N . ASP A 1 85 ? -13.551 0.152 -7.810 1.00 50.25 85 ASP A N 1
ATOM 674 C CA . ASP A 1 85 ? -14.855 -0.128 -8.411 1.00 50.25 85 ASP A CA 1
ATOM 675 C C . ASP A 1 85 ? -14.955 -1.559 -8.986 1.00 50.25 85 ASP A C 1
ATOM 677 O O . ASP A 1 85 ? -16.046 -1.973 -9.358 1.00 50.25 85 ASP A O 1
ATOM 681 N N . ASP A 1 86 ? -13.863 -2.340 -8.999 1.00 44.94 86 ASP A N 1
ATOM 682 C CA . ASP A 1 86 ? -13.817 -3.692 -9.594 1.00 44.94 86 ASP A CA 1
ATOM 683 C C . ASP A 1 86 ? -13.502 -4.827 -8.586 1.00 44.94 86 ASP A C 1
ATOM 685 O O . ASP A 1 86 ? -12.721 -5.730 -8.895 1.00 44.94 86 ASP A O 1
ATOM 689 N N . ILE A 1 87 ? -14.085 -4.810 -7.374 1.00 42.16 87 ILE A N 1
ATOM 690 C CA . ILE A 1 87 ? -14.208 -6.011 -6.505 1.00 42.16 87 ILE A CA 1
ATOM 691 C C . ILE A 1 87 ? -15.562 -6.028 -5.793 1.00 42.16 87 ILE A C 1
ATOM 693 O O . ILE A 1 87 ? -15.835 -5.070 -5.036 1.00 42.16 87 ILE A O 1
#

Sequence (87 aa):
MDQKLSVAIVRSIYRDIMSRYGLDGYFQNIPPRSKARILETWVQLVSEELHKSGVISNVCEPLNVDEMDLADVIDRINYFSSSGDDI

Organism: NCBI:txid1765683

Foldseek 3Di:
DLLVVLLVVLLVVVCCCCVVVVCVVVLVPDPLLVLLVVSLVSSQVSQVVCVVVVNDVDGDDGDPSVPDDPVVSVVSNVSSVDDPPPD